Protein AF-A0A916I180-F1 (afdb_monomer_lite)

Radius of gyration: 36.2 Å; chains: 1; bounding box: 54×61×115 Å

Secondary structure (DSSP, 8-state):
--HHHHHHHHHHHHHHHHHT------------TTHHHHHHHHHHHHSHHHHHHHHHHHHHHHHHHHHTT-HHHHHHHHHHHHHHHHHHHHHHHHHHHHHHHT--------------------

pLDDT: mean 74.89, std 13.84, range [47.19, 97.62]

Foldseek 3Di:
DPVVVVVVVVVVVVVVVVVPDDPPPPDDDDDDPCVVVVVVVVCCCVDPVVVVVVVVVCVVVVLCVVVVNDVVSSVVVVVVVCVVVVCVVVVVVVCVVCVVVVPDPPDDDPPPDDDDDDDDDD

Structure (mmCIF, N/CA/C/O backbone):
data_AF-A0A916I180-F1
#
_entry.id   AF-A0A916I180-F1
#
loop_
_atom_site.group_PDB
_atom_site.id
_atom_site.type_symbol
_atom_site.label_atom_id
_atom_site.label_alt_id
_atom_site.label_comp_id
_atom_site.label_asym_id
_atom_site.label_entity_id
_atom_site.label_seq_id
_atom_site.pdbx_PDB_ins_code
_atom_site.Cartn_x
_atom_site.Cartn_y
_atom_site.Cartn_z
_atom_site.occupancy
_atom_site.B_iso_or_equiv
_atom_site.auth_seq_id
_atom_site.auth_comp_id
_atom_site.auth_asym_id
_atom_sit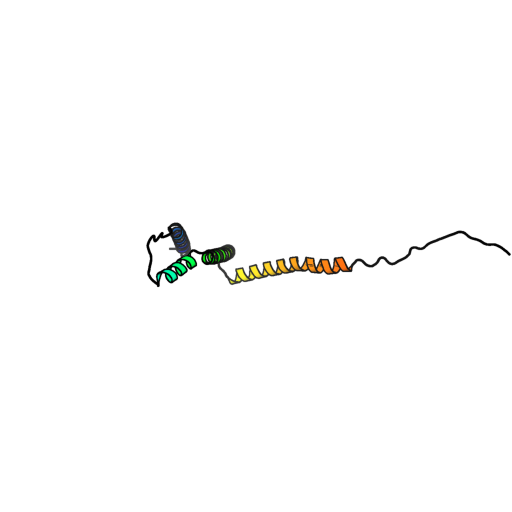e.auth_atom_id
_atom_site.pdbx_PDB_model_num
ATOM 1 N N . MET A 1 1 ? 0.080 -30.804 23.076 1.00 50.03 1 MET A N 1
ATOM 2 C CA . MET A 1 1 ? -0.732 -30.528 21.866 1.00 50.03 1 MET A CA 1
ATOM 3 C C . MET A 1 1 ? 0.131 -29.756 20.882 1.00 50.03 1 MET A C 1
ATOM 5 O O . MET A 1 1 ? 0.721 -28.767 21.282 1.00 50.03 1 MET A O 1
ATOM 9 N N . SER A 1 2 ? 0.285 -30.259 19.652 1.00 47.44 2 SER A N 1
ATOM 10 C CA . SER A 1 2 ? 1.180 -29.682 18.633 1.00 47.44 2 SER A CA 1
ATOM 11 C C . SER A 1 2 ? 0.892 -28.190 18.437 1.00 47.44 2 SER A C 1
ATOM 13 O O . SER A 1 2 ? -0.254 -27.836 18.165 1.00 47.44 2 SER A O 1
ATOM 15 N N . SER A 1 3 ? 1.913 -27.337 18.565 1.00 57.03 3 SER A N 1
ATOM 16 C CA . SER A 1 3 ? 1.827 -25.865 18.521 1.00 57.03 3 SER A CA 1
ATOM 17 C C . SER A 1 3 ? 1.093 -25.337 17.282 1.00 57.03 3 SER A C 1
ATOM 19 O O . SER A 1 3 ? 0.468 -24.283 17.320 1.00 57.03 3 SER A O 1
ATOM 21 N N . LYS A 1 4 ? 1.080 -26.134 16.208 1.00 59.09 4 LYS A N 1
ATOM 22 C CA . LYS A 1 4 ? 0.334 -25.889 14.970 1.00 59.09 4 LYS A CA 1
ATOM 23 C C . LYS A 1 4 ? -1.184 -25.858 15.197 1.00 59.09 4 LYS A C 1
ATOM 25 O O . LYS A 1 4 ? -1.855 -24.976 14.687 1.00 59.09 4 LYS A O 1
ATOM 30 N N . LYS A 1 5 ? -1.714 -26.771 16.022 1.00 56.06 5 LYS A N 1
ATOM 31 C CA . LYS A 1 5 ? -3.147 -26.845 16.363 1.00 56.06 5 LYS A CA 1
ATOM 32 C C . LYS A 1 5 ? -3.576 -25.690 17.268 1.00 56.06 5 LYS A C 1
ATOM 34 O O . LYS A 1 5 ? -4.685 -25.193 17.124 1.00 56.06 5 LYS A O 1
ATOM 39 N N . ALA A 1 6 ? -2.692 -25.254 18.168 1.00 66.94 6 ALA A N 1
ATOM 40 C CA . ALA A 1 6 ? -2.938 -24.097 19.028 1.00 66.94 6 ALA A CA 1
ATOM 41 C C . ALA A 1 6 ? -2.994 -22.797 18.212 1.00 66.94 6 ALA A C 1
ATOM 43 O O . ALA A 1 6 ? -3.889 -21.988 18.422 1.00 66.94 6 ALA A O 1
ATOM 44 N N . PHE A 1 7 ? -2.104 -22.639 17.229 1.00 71.12 7 PHE A N 1
ATOM 45 C CA . PHE A 1 7 ? -2.111 -21.483 16.334 1.00 71.12 7 PHE A CA 1
ATOM 46 C C . PHE A 1 7 ? -3.381 -21.414 15.474 1.00 71.12 7 PHE A C 1
ATOM 48 O O . PHE A 1 7 ? -4.018 -20.367 15.410 1.00 71.12 7 PHE A O 1
ATOM 55 N N . THR A 1 8 ? -3.808 -22.533 14.875 1.00 70.31 8 THR A N 1
ATOM 56 C CA . THR A 1 8 ? -5.056 -22.573 14.090 1.00 70.31 8 THR A CA 1
ATOM 57 C C . THR A 1 8 ? -6.286 -22.279 14.951 1.00 70.31 8 THR A C 1
ATOM 59 O O . THR A 1 8 ? -7.200 -21.594 14.501 1.00 70.31 8 THR A O 1
ATOM 62 N N . LEU A 1 9 ? -6.301 -22.752 16.200 1.00 77.38 9 LEU A N 1
ATOM 63 C CA . LEU A 1 9 ? -7.409 -22.516 17.124 1.00 77.38 9 LEU A CA 1
ATOM 64 C C . LEU A 1 9 ? -7.459 -21.057 17.605 1.00 77.38 9 LEU A C 1
ATOM 66 O O . LEU A 1 9 ? -8.538 -20.479 17.667 1.00 77.38 9 LEU A O 1
ATOM 70 N N . LEU A 1 10 ? -6.303 -20.440 17.872 1.00 74.56 10 LEU A N 1
ATOM 71 C CA . LEU A 1 10 ? -6.206 -19.019 18.225 1.00 74.56 10 LEU A CA 1
ATOM 72 C C . LEU A 1 10 ? -6.614 -18.108 17.062 1.00 74.56 10 LEU A C 1
ATOM 74 O O . LEU A 1 10 ? -7.336 -17.138 17.276 1.00 74.56 10 LEU A O 1
ATOM 78 N N . LEU A 1 11 ? -6.213 -18.442 15.833 1.00 76.75 11 LEU A N 1
ATOM 79 C CA . LEU A 1 11 ? -6.599 -17.686 14.641 1.00 76.75 11 LEU A CA 1
ATOM 80 C C . LEU A 1 11 ? -8.110 -17.785 14.371 1.00 76.75 11 LEU A C 1
ATOM 82 O O . LEU A 1 11 ? -8.748 -16.780 14.068 1.00 76.75 11 LEU A O 1
ATOM 86 N N . GLY A 1 12 ? -8.693 -18.977 14.542 1.00 75.06 12 GLY A N 1
ATOM 87 C CA . GLY A 1 12 ? -10.141 -19.177 14.440 1.00 75.06 12 GLY A CA 1
ATOM 88 C C . GLY A 1 12 ? -10.924 -18.428 15.521 1.00 75.06 12 GLY A C 1
ATOM 89 O O . GLY A 1 12 ? -11.959 -17.834 15.229 1.00 75.06 12 GLY A O 1
ATOM 90 N N . LEU A 1 13 ? -10.408 -18.393 16.753 1.00 77.44 13 LEU A N 1
ATOM 91 C CA . LEU A 1 13 ? -11.028 -17.668 17.864 1.00 77.44 13 LEU A CA 1
ATOM 92 C C . LEU A 1 13 ? -10.978 -16.143 17.659 1.00 77.44 13 LEU A C 1
ATOM 94 O O . LEU A 1 13 ? -11.970 -15.460 17.903 1.00 77.44 13 LEU A O 1
ATOM 98 N N . ALA A 1 14 ? -9.860 -15.616 17.151 1.00 74.44 14 ALA A N 1
ATOM 99 C CA . ALA A 1 14 ? -9.729 -14.201 16.808 1.00 74.44 14 ALA A CA 1
ATOM 100 C C . ALA A 1 14 ? -10.689 -13.798 15.673 1.00 74.44 14 ALA A C 1
ATOM 102 O O . ALA A 1 14 ? -11.384 -12.789 15.781 1.00 74.44 14 ALA A O 1
ATOM 103 N N . ALA A 1 15 ? -10.808 -14.619 14.625 1.00 74.75 15 ALA A N 1
ATOM 104 C CA . ALA A 1 15 ? -11.760 -14.380 13.539 1.00 74.75 15 ALA A CA 1
ATOM 105 C C . ALA A 1 15 ? -13.223 -14.402 14.023 1.00 74.75 15 ALA A C 1
ATOM 107 O O . ALA A 1 15 ? -14.017 -13.557 13.614 1.00 74.75 15 ALA A O 1
ATOM 108 N N . ALA A 1 16 ? -13.572 -15.313 14.939 1.00 73.56 16 ALA A N 1
ATOM 109 C CA . ALA A 1 16 ? -14.907 -15.373 15.533 1.00 73.56 16 ALA A CA 1
ATOM 110 C C . ALA A 1 16 ? -15.229 -14.136 16.391 1.00 73.56 16 ALA A C 1
ATOM 112 O O . ALA A 1 16 ? -16.366 -13.670 16.388 1.00 73.56 16 ALA A O 1
ATOM 113 N N . SER A 1 17 ? -14.234 -13.567 17.083 1.00 67.94 17 SER A N 1
ATOM 114 C CA . SER A 1 17 ? -14.426 -12.351 17.886 1.00 67.94 17 SER A CA 1
ATOM 115 C C . SER A 1 17 ? -14.701 -11.098 17.046 1.00 67.94 17 SER A C 1
ATOM 117 O O . SER A 1 17 ? -15.442 -10.225 17.486 1.00 67.94 17 SER A O 1
ATOM 119 N N . LEU A 1 18 ? -14.182 -11.036 15.814 1.00 67.56 18 LEU A N 1
ATOM 120 C CA . LEU A 1 18 ? -14.420 -9.915 14.896 1.00 67.56 18 LEU A CA 1
ATOM 121 C C . LEU A 1 18 ? -15.852 -9.893 14.338 1.00 67.56 18 LEU A C 1
ATOM 123 O O . LEU A 1 18 ? -16.359 -8.824 14.018 1.00 67.56 18 LEU A O 1
ATOM 127 N N . VAL A 1 19 ? -16.521 -11.049 14.253 1.00 68.25 19 VAL A N 1
ATOM 128 C CA . VAL A 1 19 ? -17.923 -11.159 13.798 1.00 68.25 19 VAL A CA 1
ATOM 129 C C . VAL A 1 19 ? -18.919 -10.691 14.872 1.00 68.25 19 VAL A C 1
ATOM 131 O O . VAL A 1 19 ? -20.053 -10.363 14.547 1.00 68.25 19 VAL A O 1
ATOM 134 N N . MET A 1 20 ? -18.494 -10.615 16.138 1.00 65.44 20 MET A N 1
ATOM 135 C CA . MET A 1 20 ? -19.336 -10.234 17.282 1.00 65.44 20 MET A CA 1
ATOM 136 C C . MET A 1 20 ? -19.237 -8.744 17.662 1.00 65.44 20 MET A C 1
ATOM 138 O O . MET A 1 20 ? -19.737 -8.348 18.713 1.00 65.44 20 MET A O 1
ATOM 142 N N . ILE A 1 21 ? -18.586 -7.906 16.845 1.00 61.75 21 ILE A N 1
ATOM 143 C CA . ILE A 1 21 ? -18.577 -6.450 17.045 1.00 61.75 21 ILE A CA 1
ATOM 144 C C . ILE A 1 21 ? -19.907 -5.890 16.528 1.00 61.75 21 ILE A C 1
ATOM 146 O O . ILE A 1 21 ? -20.060 -5.568 15.352 1.00 61.75 21 ILE A O 1
ATOM 150 N N . GLU A 1 22 ? -20.895 -5.803 17.413 1.00 58.59 22 GLU A N 1
ATOM 151 C CA . GLU A 1 22 ? -22.077 -4.973 17.184 1.00 58.59 22 GLU A CA 1
ATOM 152 C C . GLU A 1 22 ? -21.721 -3.499 17.451 1.00 58.59 22 GLU A C 1
ATOM 154 O O . GLU A 1 22 ? -21.002 -3.204 18.414 1.00 58.59 22 GLU A O 1
ATOM 159 N N . PRO A 1 23 ? -22.195 -2.547 16.624 1.00 58.66 23 PRO A N 1
ATOM 160 C CA . PRO A 1 23 ? -22.001 -1.133 16.901 1.00 58.66 23 PRO A CA 1
ATOM 161 C C . PRO A 1 23 ? -22.754 -0.778 18.185 1.00 58.66 23 PRO A C 1
ATOM 163 O O . PRO A 1 23 ? -23.983 -0.839 18.242 1.00 58.66 23 PRO A O 1
ATOM 166 N N . ALA A 1 24 ? -22.009 -0.408 19.227 1.00 56.81 24 ALA A N 1
ATOM 167 C CA . ALA A 1 24 ? -22.575 0.108 20.463 1.00 56.81 24 ALA A CA 1
ATOM 168 C C . ALA A 1 24 ? -23.202 1.483 20.186 1.00 56.81 24 ALA A C 1
ATOM 170 O O . ALA A 1 24 ? -22.540 2.514 20.267 1.00 56.81 24 ALA A O 1
ATOM 171 N N . LEU A 1 25 ? -24.487 1.496 19.826 1.00 47.19 25 LEU A N 1
ATOM 172 C CA . LEU A 1 25 ? -25.285 2.715 19.741 1.00 47.19 25 LEU A CA 1
ATOM 173 C C . LEU A 1 25 ? -25.547 3.230 21.161 1.00 47.19 25 LEU A C 1
ATOM 175 O O . LEU A 1 25 ? -26.552 2.900 21.788 1.00 47.19 25 LEU A O 1
ATOM 179 N N . ALA A 1 26 ? -24.625 4.041 21.677 1.00 52.22 26 ALA A N 1
ATOM 180 C CA . ALA A 1 26 ? -24.855 4.851 22.863 1.00 52.22 26 ALA A CA 1
ATOM 181 C C . ALA A 1 26 ? -25.729 6.053 22.473 1.00 52.22 26 ALA A C 1
ATOM 183 O O . ALA A 1 26 ? -25.248 7.136 22.158 1.00 52.22 26 ALA A O 1
ATOM 184 N N . SER A 1 27 ? -27.045 5.849 22.450 1.00 55.75 27 SER A N 1
ATOM 185 C CA . SER A 1 27 ? -28.000 6.953 22.417 1.00 55.75 27 SER A CA 1
ATOM 186 C C . SER A 1 27 ? -28.062 7.610 23.800 1.00 55.75 27 SER A C 1
ATOM 188 O O . SER A 1 27 ? -28.655 7.048 24.722 1.00 55.75 27 SER A O 1
ATOM 190 N N . GLY A 1 28 ? -27.481 8.799 23.943 1.00 49.84 28 GLY A N 1
ATOM 191 C CA . GLY A 1 28 ? -27.607 9.649 25.132 1.00 49.84 28 GLY A CA 1
ATOM 192 C C . GLY A 1 28 ? -26.260 10.273 25.479 1.00 49.84 28 GLY A C 1
ATOM 193 O O . GLY A 1 28 ? -25.313 9.547 25.714 1.00 49.84 28 GLY A O 1
ATOM 194 N N . GLY A 1 29 ? -26.080 11.583 25.528 1.00 52.81 29 GLY A N 1
ATOM 195 C CA . GLY A 1 29 ? -27.048 12.649 25.711 1.00 52.81 29 GLY A CA 1
ATOM 196 C C . GLY A 1 29 ? -26.316 13.805 26.384 1.00 52.81 29 GLY A C 1
ATOM 197 O O . GLY A 1 29 ? -26.076 13.752 27.581 1.00 52.81 29 GLY A O 1
ATOM 198 N N . GLY A 1 30 ? -25.976 14.817 25.585 1.00 64.12 30 GLY A N 1
ATOM 199 C CA . GLY A 1 30 ? -25.761 16.223 25.937 1.00 64.12 30 GLY A CA 1
ATOM 200 C C . GLY A 1 30 ? -25.047 16.581 27.248 1.00 64.12 30 GLY A C 1
ATOM 201 O O . GLY A 1 30 ? -25.632 16.523 28.326 1.00 64.12 30 GLY A O 1
ATOM 202 N N . GLY A 1 31 ? -23.871 17.207 27.115 1.00 62.19 31 GLY A N 1
ATOM 203 C CA . GLY A 1 31 ? -23.513 18.347 27.975 1.00 62.19 31 GLY A CA 1
ATOM 204 C C . GLY A 1 31 ? -22.206 18.263 28.759 1.00 62.19 31 GLY A C 1
ATOM 205 O O . GLY A 1 31 ? -21.965 19.132 29.596 1.00 62.19 31 GLY A O 1
ATOM 206 N N . LEU A 1 32 ? -21.354 17.267 28.513 1.00 70.12 32 LEU A N 1
ATOM 207 C CA . LEU A 1 32 ? -20.116 17.095 29.274 1.00 70.12 32 LEU A CA 1
ATOM 208 C C . LEU A 1 32 ? -18.885 17.400 28.399 1.00 70.12 32 LEU A C 1
ATOM 210 O O . LEU A 1 32 ? -18.758 16.835 27.315 1.00 70.12 32 LEU A O 1
ATOM 214 N N . PRO A 1 33 ? -17.943 18.262 28.839 1.00 67.75 33 PRO A N 1
ATOM 215 C CA . PRO A 1 33 ? -16.832 18.738 28.001 1.00 67.75 33 PRO A CA 1
ATOM 216 C C . PRO A 1 33 ? -15.825 17.647 27.604 1.00 67.75 33 PRO A C 1
ATOM 218 O O . PRO A 1 33 ? -14.991 17.863 26.730 1.00 67.75 33 PRO A O 1
ATOM 221 N N . TRP A 1 34 ? -15.893 16.478 28.239 1.00 72.25 34 TRP A N 1
ATOM 222 C CA . TRP A 1 34 ? -15.090 15.302 27.906 1.00 72.25 34 TRP A CA 1
ATOM 223 C C . TRP A 1 34 ? -15.754 14.369 26.889 1.00 72.25 34 TRP A C 1
ATOM 225 O O . TRP A 1 34 ? -15.096 13.444 26.425 1.00 72.25 34 TRP A O 1
ATOM 235 N N . GLU A 1 35 ? -17.018 14.589 26.518 1.00 71.69 35 GLU A N 1
ATOM 236 C CA . GLU A 1 35 ? -17.698 13.717 25.559 1.00 71.69 35 GLU A CA 1
ATOM 237 C C . GLU A 1 35 ? -17.170 13.905 24.129 1.00 71.69 35 GLU A C 1
ATOM 239 O O . GLU A 1 35 ? -16.887 12.919 23.462 1.00 71.69 35 GLU A O 1
ATOM 244 N N . GLY A 1 36 ? -16.889 15.141 23.702 1.00 74.88 36 GLY A N 1
ATOM 245 C CA . GLY A 1 36 ? -16.307 15.413 22.379 1.00 74.88 36 GLY A CA 1
ATOM 246 C C . GLY A 1 36 ? -14.958 14.712 22.134 1.00 74.88 36 GLY A C 1
ATOM 247 O O . GLY A 1 36 ? -14.779 14.081 21.094 1.00 74.88 36 GLY A O 1
ATOM 248 N N . PRO A 1 37 ? -14.003 14.752 23.084 1.00 74.75 37 PRO A N 1
ATOM 249 C CA . PRO A 1 37 ? -12.778 13.958 22.989 1.00 74.75 37 PRO A CA 1
ATOM 250 C C . PRO A 1 37 ? -13.012 12.440 22.946 1.00 74.75 37 PRO A C 1
ATOM 252 O O . PRO A 1 37 ? -12.286 11.735 22.249 1.00 74.75 37 PRO A O 1
ATOM 255 N N . LEU A 1 38 ? -14.008 11.915 23.667 1.00 75.19 38 LEU A N 1
ATOM 256 C CA . LEU A 1 38 ? -14.335 10.484 23.643 1.00 75.19 38 LEU A CA 1
ATOM 257 C C . LEU A 1 38 ? -15.005 10.071 22.324 1.00 75.19 38 LEU A C 1
ATOM 259 O O . LEU A 1 38 ? -14.692 9.005 21.795 1.00 75.19 38 LEU A O 1
ATOM 263 N N . GLU A 1 39 ? -15.857 10.927 21.764 1.00 73.50 39 GLU A N 1
ATOM 264 C CA . GLU A 1 39 ? -16.482 10.752 20.452 1.00 73.50 39 GLU A CA 1
ATOM 265 C C . GLU A 1 39 ? -15.430 10.782 19.335 1.00 73.50 39 GLU A C 1
ATOM 267 O O . GLU A 1 39 ? -15.407 9.883 18.501 1.00 73.50 39 GLU A O 1
ATOM 272 N N . GLN A 1 40 ? -14.452 11.695 19.393 1.00 71.69 40 GLN A N 1
ATOM 273 C CA . GLN A 1 40 ? -13.321 11.715 18.451 1.00 71.69 40 GLN A CA 1
ATOM 274 C C . GLN A 1 40 ? -12.476 10.441 18.490 1.00 71.69 40 GLN A C 1
ATOM 276 O O . GLN A 1 40 ? -12.005 9.978 17.450 1.00 71.69 40 GLN A O 1
ATOM 281 N N . ILE A 1 41 ? -12.257 9.856 19.669 1.00 75.88 41 ILE A N 1
ATOM 282 C CA . ILE A 1 41 ? -11.556 8.569 19.785 1.00 75.88 41 ILE A CA 1
ATOM 283 C C . ILE A 1 41 ? -12.395 7.460 19.135 1.00 75.88 41 ILE A C 1
ATOM 285 O O . ILE A 1 41 ? -11.855 6.620 18.412 1.00 75.88 41 ILE A O 1
ATOM 289 N N . GLN A 1 42 ? -13.711 7.475 19.350 1.00 71.06 42 GLN A N 1
ATOM 290 C CA . GLN A 1 42 ? -14.639 6.502 18.778 1.00 71.06 42 GLN A CA 1
ATOM 291 C C . GLN A 1 42 ? -14.694 6.609 17.243 1.00 71.06 42 GLN A C 1
ATOM 293 O O . GLN A 1 42 ? -14.552 5.596 16.550 1.00 71.06 42 GLN A O 1
ATOM 298 N N . GLU A 1 43 ? -14.773 7.828 16.705 1.00 72.00 43 GLU A N 1
ATOM 299 C CA . GLU A 1 43 ? -14.648 8.118 15.273 1.00 72.00 43 GLU A CA 1
ATOM 300 C C . GLU A 1 43 ? -13.263 7.752 14.727 1.00 72.00 43 GLU A C 1
ATOM 302 O O . GLU A 1 43 ? -13.152 7.284 13.601 1.00 72.00 43 GLU A O 1
ATOM 307 N N . SER A 1 44 ? -12.186 7.899 15.499 1.00 71.19 44 SER A N 1
ATOM 308 C CA . SER A 1 44 ? -10.832 7.559 15.031 1.00 71.19 44 SER A CA 1
ATOM 309 C C . SER A 1 44 ? -10.618 6.049 14.886 1.00 71.19 44 SER A C 1
ATOM 311 O O . SER A 1 44 ? -9.870 5.612 14.011 1.00 71.19 44 SER A O 1
ATOM 313 N N . ILE A 1 45 ? -11.279 5.246 15.724 1.00 73.62 45 ILE A N 1
ATOM 314 C CA . ILE A 1 45 ? -11.183 3.777 15.708 1.00 73.62 45 ILE A CA 1
ATOM 315 C C . ILE A 1 45 ? -12.152 3.155 14.690 1.00 73.62 45 ILE A C 1
ATOM 317 O O . ILE A 1 45 ? -11.887 2.068 14.179 1.00 73.62 45 ILE A O 1
ATOM 321 N N . THR A 1 46 ? -13.254 3.834 14.365 1.00 75.25 46 THR A N 1
ATOM 322 C CA . THR A 1 46 ? -14.269 3.347 13.407 1.00 75.25 46 THR A CA 1
ATOM 323 C C . THR A 1 46 ? -14.245 4.066 12.057 1.00 75.25 46 THR A C 1
ATOM 325 O O . THR A 1 46 ? -14.879 3.623 11.101 1.00 75.25 46 THR A O 1
ATOM 328 N N . GLY A 1 47 ? -13.496 5.159 11.952 1.00 80.31 47 GLY A N 1
ATOM 329 C CA . GLY A 1 47 ? -13.463 6.025 10.785 1.00 80.31 47 GLY A CA 1
ATOM 330 C C . GLY A 1 47 ? -12.522 5.563 9.666 1.00 80.31 47 GLY A C 1
ATOM 331 O O . GLY A 1 47 ? -11.881 4.510 9.742 1.00 80.31 47 GLY A O 1
ATOM 332 N N . PRO A 1 48 ? -12.381 6.382 8.605 1.00 81.81 48 PRO A N 1
ATOM 333 C CA . PRO A 1 48 ? -11.635 6.031 7.391 1.00 81.81 48 PRO A CA 1
ATOM 334 C C . PRO A 1 48 ? -10.168 5.651 7.636 1.00 81.81 48 PRO A C 1
ATOM 336 O O . PRO A 1 48 ? -9.608 4.826 6.913 1.00 81.81 48 PRO A O 1
ATOM 339 N N . VAL A 1 49 ? -9.544 6.229 8.668 1.00 85.12 49 VAL A N 1
ATOM 340 C CA . VAL A 1 49 ? -8.143 5.966 9.029 1.00 85.12 49 VAL A CA 1
ATOM 341 C C . VAL A 1 49 ? -7.961 4.529 9.523 1.00 85.12 49 VAL A C 1
ATOM 343 O O . VAL A 1 49 ? -7.035 3.847 9.083 1.00 85.12 49 VAL A O 1
ATOM 346 N N . ALA A 1 50 ? -8.872 4.031 10.364 1.00 87.19 50 ALA A N 1
ATOM 347 C CA . ALA A 1 50 ? -8.855 2.643 10.817 1.00 87.19 50 ALA A CA 1
ATOM 348 C C . ALA A 1 50 ? -9.038 1.669 9.644 1.00 87.19 50 ALA A C 1
ATOM 350 O O . ALA A 1 50 ? -8.316 0.676 9.542 1.00 87.19 50 ALA A O 1
ATOM 351 N N . GLY A 1 51 ? -9.927 2.003 8.701 1.00 85.81 51 GLY A N 1
ATOM 352 C CA . GLY A 1 51 ? -10.106 1.246 7.461 1.00 85.81 51 GLY A CA 1
ATOM 353 C C . GLY A 1 51 ? -8.834 1.173 6.607 1.00 85.81 51 GLY A C 1
ATOM 354 O O . GLY A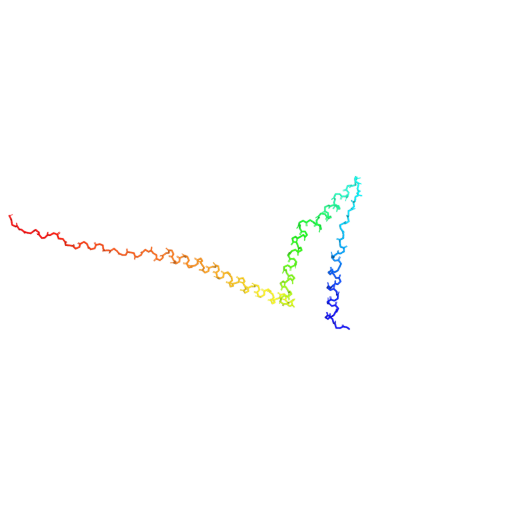 1 51 ? -8.469 0.096 6.133 1.00 85.81 51 GLY A O 1
ATOM 355 N N . ALA A 1 52 ? -8.110 2.285 6.451 1.00 90.19 52 ALA A N 1
ATOM 356 C CA . ALA A 1 52 ? -6.850 2.316 5.706 1.00 90.19 52 ALA A CA 1
ATOM 357 C C . ALA A 1 52 ? -5.759 1.453 6.365 1.00 90.19 52 ALA A C 1
ATOM 359 O O . ALA A 1 52 ? -5.059 0.706 5.676 1.00 90.19 52 ALA A O 1
ATOM 360 N N . ILE A 1 53 ? -5.645 1.505 7.697 1.00 90.81 53 ILE A N 1
ATOM 361 C CA . ILE A 1 53 ? -4.706 0.666 8.457 1.00 90.81 53 ILE A CA 1
ATOM 362 C C . ILE A 1 53 ? -5.079 -0.813 8.317 1.00 90.81 53 ILE A C 1
ATOM 364 O O . ILE A 1 53 ? -4.201 -1.641 8.076 1.00 90.81 53 ILE A O 1
ATOM 368 N N . ALA A 1 54 ? -6.368 -1.150 8.413 1.00 90.50 54 ALA A N 1
ATOM 369 C CA . ALA A 1 54 ? -6.848 -2.518 8.243 1.00 90.50 54 ALA A CA 1
ATOM 370 C C . ALA A 1 54 ? -6.519 -3.066 6.846 1.00 90.50 54 ALA A C 1
ATOM 372 O O . ALA A 1 54 ? -6.002 -4.177 6.725 1.00 90.50 54 ALA A O 1
ATOM 373 N N . LEU A 1 55 ? -6.738 -2.274 5.793 1.00 93.75 55 LEU A N 1
ATOM 374 C CA . LEU A 1 55 ? -6.395 -2.653 4.421 1.00 93.75 55 LEU A CA 1
ATOM 375 C C . LEU A 1 55 ? -4.887 -2.896 4.268 1.00 93.75 55 LEU A C 1
ATOM 377 O O . LEU A 1 55 ? -4.482 -3.925 3.723 1.00 93.75 55 LEU A O 1
ATOM 381 N N . ALA A 1 56 ? -4.052 -1.991 4.787 1.00 91.81 56 ALA A N 1
ATOM 382 C CA . ALA A 1 56 ? -2.600 -2.149 4.762 1.00 91.81 5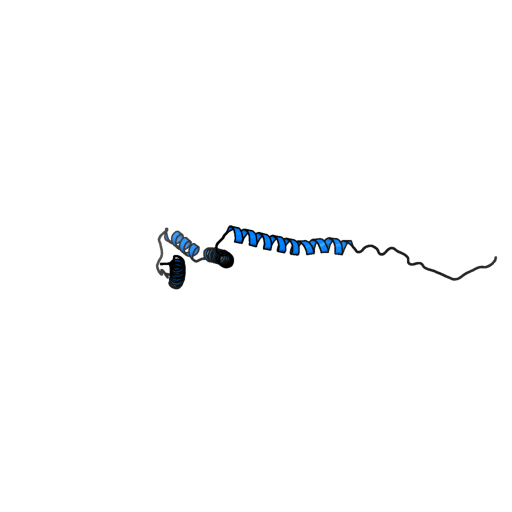6 ALA A CA 1
ATOM 383 C C . ALA A 1 56 ? -2.151 -3.414 5.514 1.00 91.81 56 ALA A C 1
ATOM 385 O O . ALA A 1 56 ? -1.334 -4.184 5.004 1.00 91.81 56 ALA A O 1
ATOM 386 N N . ALA A 1 57 ? -2.726 -3.671 6.692 1.00 90.88 57 ALA A N 1
ATOM 387 C CA . ALA A 1 57 ? -2.440 -4.859 7.486 1.00 90.88 57 ALA A CA 1
ATOM 388 C C . ALA A 1 57 ? -2.815 -6.150 6.743 1.00 90.88 57 ALA A C 1
ATOM 390 O O . ALA A 1 57 ? -2.017 -7.084 6.722 1.00 90.88 57 ALA A O 1
ATOM 391 N N . VAL A 1 58 ? -3.977 -6.199 6.080 1.00 92.00 58 VAL A N 1
ATOM 392 C CA . VAL A 1 58 ? -4.404 -7.355 5.271 1.00 92.00 58 VAL A CA 1
ATOM 393 C C . VAL A 1 58 ? -3.472 -7.583 4.083 1.00 92.00 58 VAL A C 1
ATOM 395 O O . VAL A 1 58 ? -3.107 -8.727 3.817 1.00 92.00 58 VAL A O 1
ATOM 398 N N . ALA A 1 59 ? -3.037 -6.527 3.392 1.00 90.19 59 ALA A N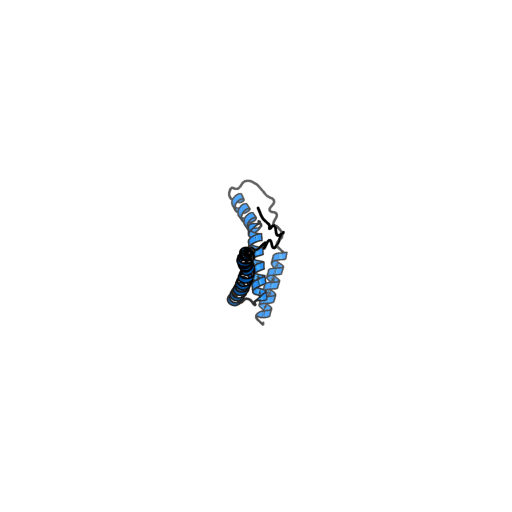 1
ATOM 399 C CA . ALA A 1 59 ? -2.093 -6.652 2.281 1.00 90.19 59 ALA A CA 1
ATOM 400 C C . ALA A 1 59 ? -0.746 -7.239 2.740 1.00 90.19 59 ALA A C 1
ATOM 402 O O . ALA A 1 59 ? -0.218 -8.160 2.112 1.00 90.19 59 ALA A O 1
ATOM 403 N N . ILE A 1 60 ? -0.220 -6.757 3.870 1.00 86.62 60 ILE A N 1
ATOM 404 C CA . ILE A 1 60 ? 1.026 -7.259 4.461 1.00 86.62 60 ILE A CA 1
ATOM 405 C C . ILE A 1 60 ? 0.847 -8.702 4.950 1.00 86.62 60 ILE A C 1
ATOM 407 O O . ILE A 1 60 ? 1.681 -9.551 4.646 1.00 86.62 60 ILE A O 1
ATOM 411 N N . ALA A 1 61 ? -0.243 -9.005 5.658 1.00 86.50 61 ALA A N 1
ATOM 412 C CA . ALA A 1 61 ? -0.530 -10.343 6.167 1.00 86.50 61 ALA A CA 1
ATOM 413 C C . ALA A 1 61 ? -0.726 -11.361 5.034 1.00 86.50 61 ALA A C 1
ATOM 415 O O . ALA A 1 61 ? -0.167 -12.454 5.089 1.00 86.50 61 ALA A O 1
ATOM 416 N N . GLY A 1 62 ? -1.464 -10.995 3.982 1.00 87.38 62 GLY A N 1
ATOM 417 C CA . GLY A 1 62 ? -1.642 -11.813 2.783 1.00 87.38 62 GLY A CA 1
ATOM 418 C C . GLY A 1 62 ? -0.319 -12.065 2.063 1.00 87.38 62 GLY A C 1
ATOM 419 O O . GLY A 1 62 ? -0.028 -13.205 1.699 1.00 87.38 62 GLY A O 1
ATOM 420 N N . GLY A 1 63 ? 0.523 -11.031 1.948 1.00 85.69 63 GLY A N 1
ATOM 421 C CA . GLY A 1 63 ? 1.901 -11.169 1.485 1.00 85.69 63 GLY A CA 1
ATOM 422 C C . GLY A 1 63 ? 2.668 -12.186 2.330 1.00 85.69 63 GLY A C 1
ATOM 423 O O . GLY A 1 63 ? 3.106 -13.211 1.815 1.00 85.69 63 GLY A O 1
ATOM 424 N N . MET A 1 64 ? 2.759 -11.969 3.642 1.00 82.56 64 MET A N 1
ATOM 425 C CA . MET A 1 64 ? 3.468 -12.865 4.560 1.00 82.56 64 MET A CA 1
ATOM 426 C C . MET A 1 64 ? 2.954 -14.312 4.517 1.00 82.56 64 MET A C 1
ATOM 428 O O . MET A 1 64 ? 3.764 -15.231 4.620 1.00 82.56 64 MET A O 1
ATOM 432 N N . LEU A 1 65 ? 1.648 -14.543 4.332 1.00 83.88 65 LEU A N 1
ATOM 433 C CA . LEU A 1 65 ? 1.058 -15.885 4.285 1.00 83.88 65 LEU A CA 1
ATOM 434 C C . LEU A 1 65 ? 1.530 -16.691 3.064 1.00 83.88 65 LEU A C 1
ATOM 436 O O . LEU A 1 65 ? 1.790 -17.886 3.183 1.00 83.88 65 LEU A O 1
ATOM 440 N N . ILE A 1 66 ? 1.704 -16.038 1.910 1.00 80.38 66 ILE A N 1
ATOM 441 C CA . ILE A 1 66 ? 2.234 -16.666 0.687 1.00 80.38 66 ILE A CA 1
ATOM 442 C C . ILE A 1 66 ? 3.725 -17.007 0.842 1.00 80.38 66 ILE A C 1
ATOM 444 O O . ILE A 1 66 ? 4.191 -18.009 0.299 1.00 80.38 66 ILE A O 1
ATOM 448 N N . PHE A 1 67 ? 4.473 -16.193 1.594 1.00 73.31 67 PHE A N 1
ATOM 449 C CA . PHE A 1 67 ? 5.919 -16.359 1.797 1.00 73.31 67 PHE A CA 1
ATOM 450 C C . PHE A 1 67 ? 6.294 -17.081 3.102 1.00 73.31 67 PHE A C 1
ATOM 452 O O . PHE A 1 67 ? 7.474 -17.231 3.398 1.00 73.31 67 PHE A O 1
ATOM 459 N N . GLY A 1 68 ? 5.317 -17.580 3.865 1.00 75.44 68 GLY A N 1
ATOM 460 C CA . GLY A 1 68 ? 5.560 -18.419 5.044 1.00 75.44 68 GLY A CA 1
ATOM 461 C C . GLY A 1 68 ? 5.975 -17.673 6.319 1.00 75.44 68 GLY A C 1
ATOM 462 O O . GLY A 1 68 ? 6.498 -18.302 7.235 1.00 75.44 68 GLY A O 1
ATOM 463 N N . GLY A 1 69 ? 5.729 -16.361 6.405 1.00 75.75 69 GLY A N 1
ATOM 464 C CA . GLY A 1 69 ? 5.959 -15.549 7.611 1.00 75.75 69 GLY A CA 1
ATOM 465 C C . GLY A 1 69 ? 7.401 -15.077 7.834 1.00 75.75 69 GLY A C 1
ATOM 466 O O . GLY A 1 69 ? 7.669 -14.419 8.836 1.00 75.75 69 GLY A O 1
ATOM 467 N N . GLU A 1 70 ? 8.324 -15.378 6.918 1.00 86.44 70 GLU A N 1
ATOM 468 C CA . GLU A 1 70 ? 9.710 -14.902 6.971 1.00 86.44 70 GLU A CA 1
ATOM 469 C C . GLU A 1 70 ? 9.794 -13.532 6.263 1.00 86.44 70 GLU A C 1
ATOM 471 O O . GLU A 1 70 ? 9.559 -13.397 5.057 1.00 86.44 70 GLU A O 1
ATOM 476 N N . LEU A 1 71 ? 10.024 -12.475 7.052 1.00 82.25 71 LEU A N 1
ATOM 477 C CA . LEU A 1 71 ? 9.975 -11.087 6.576 1.00 82.25 71 LEU A CA 1
ATOM 478 C C . LEU A 1 71 ? 11.110 -10.768 5.589 1.00 82.25 71 LEU A C 1
ATOM 480 O O . LEU A 1 71 ? 10.943 -9.949 4.685 1.00 82.25 71 LEU A O 1
ATOM 484 N N . ASN A 1 72 ? 12.267 -11.396 5.773 1.00 86.19 72 ASN A N 1
ATOM 485 C CA . ASN A 1 72 ? 13.481 -11.133 5.015 1.00 86.19 72 ASN A CA 1
ATOM 486 C C . ASN A 1 72 ? 13.410 -11.762 3.607 1.00 86.19 72 ASN A C 1
ATOM 488 O O . ASN A 1 72 ? 13.784 -11.115 2.628 1.00 86.19 72 ASN A O 1
ATOM 492 N N . ASP A 1 73 ? 12.827 -12.951 3.463 1.00 85.12 73 ASP A N 1
ATOM 493 C CA . ASP A 1 73 ? 12.502 -13.601 2.194 1.00 85.12 73 ASP A CA 1
ATOM 494 C C . ASP A 1 73 ? 11.385 -12.860 1.448 1.00 85.12 73 ASP A C 1
ATOM 496 O O . ASP A 1 73 ? 11.494 -12.647 0.235 1.00 85.12 73 ASP A O 1
ATOM 500 N N . PHE A 1 74 ? 10.347 -12.384 2.151 1.00 85.19 74 PHE A N 1
ATOM 501 C CA . PHE A 1 74 ? 9.327 -11.513 1.552 1.00 85.19 74 PHE A CA 1
ATOM 502 C C . PHE A 1 74 ? 9.946 -10.233 0.976 1.00 85.19 74 PHE A C 1
ATOM 504 O O . PHE A 1 74 ? 9.733 -9.921 -0.198 1.00 85.19 74 PHE A O 1
ATOM 511 N N . ALA A 1 75 ? 10.749 -9.520 1.771 1.00 88.31 75 ALA A N 1
ATOM 512 C CA . ALA A 1 75 ? 11.407 -8.286 1.349 1.00 88.31 75 ALA A CA 1
ATOM 513 C C . ALA A 1 75 ? 12.340 -8.520 0.153 1.00 88.31 75 ALA A C 1
ATOM 515 O O . ALA A 1 75 ? 12.315 -7.760 -0.819 1.00 88.31 75 ALA A O 1
ATOM 516 N N . ARG A 1 76 ? 13.116 -9.610 0.177 1.00 89.56 76 ARG A N 1
ATOM 517 C CA . ARG A 1 76 ? 13.991 -10.002 -0.932 1.00 89.56 76 ARG A CA 1
ATOM 518 C C . ARG A 1 76 ? 13.197 -10.266 -2.212 1.00 89.56 76 ARG A C 1
ATOM 520 O O . ARG A 1 76 ? 13.570 -9.775 -3.277 1.00 89.56 76 ARG A O 1
ATOM 527 N N . ARG A 1 77 ? 12.081 -10.995 -2.122 1.00 87.19 77 ARG A N 1
ATOM 528 C CA . ARG A 1 77 ? 11.226 -11.303 -3.277 1.00 87.19 77 ARG A CA 1
ATOM 529 C C . ARG A 1 77 ? 10.530 -10.063 -3.832 1.00 87.19 77 ARG A C 1
ATOM 531 O O . ARG A 1 77 ? 10.474 -9.901 -5.049 1.00 87.19 77 ARG A O 1
ATOM 538 N N . LEU A 1 78 ? 10.062 -9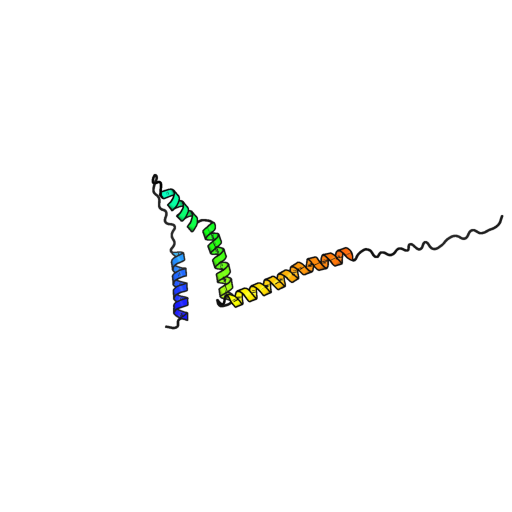.174 -2.960 1.00 90.81 78 LEU A N 1
ATOM 539 C CA . LEU A 1 78 ? 9.460 -7.903 -3.352 1.00 90.81 78 LEU A CA 1
ATOM 540 C C . LEU A 1 78 ? 10.479 -7.007 -4.068 1.00 90.81 78 LEU A C 1
ATOM 542 O O . LEU A 1 78 ? 10.171 -6.460 -5.123 1.00 90.81 78 LEU A O 1
ATOM 546 N N . CYS A 1 79 ? 11.717 -6.948 -3.569 1.00 94.06 79 CYS A N 1
ATOM 547 C CA . CYS A 1 79 ? 12.810 -6.226 -4.216 1.00 94.06 79 CYS A CA 1
ATOM 548 C C . CYS A 1 79 ? 13.078 -6.744 -5.639 1.00 94.06 79 CYS A C 1
ATOM 550 O O . CYS A 1 79 ? 13.154 -5.948 -6.571 1.00 94.06 79 CYS A O 1
ATOM 552 N N . TYR A 1 80 ? 13.129 -8.066 -5.849 1.00 95.06 80 TYR A N 1
ATOM 553 C CA . TYR A 1 80 ? 13.302 -8.627 -7.195 1.00 95.06 80 TYR A CA 1
ATOM 554 C C . TYR A 1 80 ? 12.159 -8.269 -8.145 1.00 95.06 80 TYR A C 1
ATOM 556 O O . TYR A 1 80 ? 12.417 -7.894 -9.287 1.00 95.06 80 TYR A O 1
ATOM 564 N N . ILE A 1 81 ? 10.908 -8.350 -7.683 1.00 94.56 81 ILE A N 1
ATOM 565 C CA . ILE A 1 81 ? 9.741 -7.983 -8.498 1.00 94.56 81 ILE A CA 1
ATOM 566 C C . ILE A 1 81 ? 9.824 -6.507 -8.903 1.00 94.56 81 ILE A C 1
ATOM 568 O O . ILE A 1 81 ? 9.638 -6.189 -10.075 1.00 94.56 81 ILE A O 1
ATOM 572 N N . VAL A 1 82 ? 10.157 -5.619 -7.962 1.00 96.12 82 VAL A N 1
ATOM 573 C CA . VAL A 1 82 ? 10.303 -4.179 -8.221 1.00 96.12 82 VAL A CA 1
ATOM 574 C C . VAL A 1 82 ? 11.465 -3.893 -9.172 1.00 96.12 82 VAL A C 1
ATOM 576 O O . VAL A 1 82 ? 11.296 -3.103 -10.096 1.00 96.12 82 VAL A O 1
ATOM 579 N N . LEU A 1 83 ? 12.619 -4.547 -9.002 1.00 97.06 83 LEU A N 1
ATOM 580 C CA . LEU A 1 83 ? 13.769 -4.385 -9.898 1.00 97.06 83 LEU A CA 1
ATOM 581 C C . LEU A 1 83 ? 13.434 -4.816 -11.329 1.00 97.06 83 LEU A C 1
ATOM 583 O O . LEU A 1 83 ? 13.702 -4.072 -12.269 1.00 97.06 83 LEU A O 1
ATOM 587 N N . VAL A 1 84 ? 12.813 -5.984 -11.505 1.00 97.62 84 VAL A N 1
ATOM 588 C CA . VAL A 1 84 ? 12.421 -6.484 -12.831 1.00 97.62 84 VAL A CA 1
ATOM 589 C C . VAL A 1 84 ? 11.360 -5.583 -13.459 1.00 97.62 84 VAL A C 1
ATOM 591 O O . VAL A 1 84 ? 11.516 -5.174 -14.606 1.00 97.62 84 VAL A O 1
ATOM 594 N N . ALA A 1 85 ? 10.313 -5.225 -12.713 1.00 96.94 85 ALA A N 1
ATOM 595 C CA . ALA A 1 85 ? 9.276 -4.321 -13.200 1.00 96.94 85 ALA A CA 1
ATOM 596 C C . ALA A 1 85 ? 9.859 -2.953 -13.581 1.00 96.94 85 ALA A C 1
ATOM 598 O O . ALA A 1 85 ? 9.551 -2.434 -14.649 1.00 96.94 85 ALA A O 1
ATOM 599 N N . GLY A 1 86 ? 10.753 -2.400 -12.758 1.00 97.06 86 GLY A N 1
ATOM 600 C CA . GLY A 1 86 ? 11.443 -1.142 -13.027 1.00 97.06 86 GLY A CA 1
ATOM 601 C C . GLY A 1 86 ? 12.298 -1.193 -14.291 1.00 97.06 86 GLY A C 1
ATOM 602 O O . GLY A 1 86 ? 12.251 -0.262 -15.088 1.00 97.06 86 GLY A O 1
ATOM 603 N N . ILE A 1 87 ? 13.020 -2.293 -14.528 1.00 96.69 87 ILE A N 1
ATOM 604 C CA . ILE A 1 87 ? 13.784 -2.487 -15.769 1.00 96.69 87 ILE A CA 1
ATOM 605 C C . ILE A 1 87 ? 12.846 -2.572 -16.975 1.00 96.69 87 ILE A C 1
ATOM 607 O O . ILE A 1 87 ? 13.108 -1.919 -17.978 1.00 96.69 87 ILE A O 1
ATOM 611 N N . LEU A 1 88 ? 11.748 -3.330 -16.893 1.00 96.44 88 LEU A N 1
ATOM 612 C CA . LEU A 1 88 ? 10.789 -3.456 -17.997 1.00 96.44 88 LEU A CA 1
ATOM 613 C C . LEU A 1 88 ? 10.119 -2.115 -18.333 1.00 96.44 88 LEU A C 1
ATOM 615 O O . LEU A 1 88 ? 10.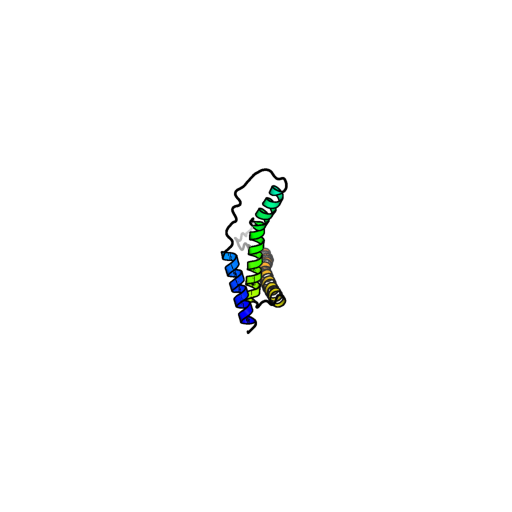038 -1.750 -19.504 1.00 96.44 88 LEU A O 1
ATOM 619 N N . LEU A 1 89 ? 9.694 -1.362 -17.314 1.00 94.25 89 LEU A N 1
ATOM 620 C CA . LEU A 1 89 ? 9.109 -0.027 -17.472 1.00 94.25 89 LEU A CA 1
ATOM 621 C C . LEU A 1 89 ? 10.145 1.011 -17.937 1.00 94.25 89 LEU A C 1
ATOM 623 O O . LEU A 1 89 ? 9.822 1.910 -18.704 1.00 94.25 89 LEU A O 1
ATOM 627 N N . GLY A 1 90 ? 11.401 0.903 -17.498 1.00 94.31 90 GLY A N 1
ATOM 628 C CA . GLY A 1 90 ? 12.489 1.780 -17.935 1.00 94.31 90 GLY A CA 1
ATOM 629 C C . GLY A 1 90 ? 12.971 1.475 -19.356 1.00 94.31 90 GLY A C 1
ATOM 630 O O . GLY A 1 90 ? 13.335 2.386 -20.099 1.00 94.31 90 GLY A O 1
ATOM 631 N N . ALA A 1 91 ? 12.936 0.208 -19.771 1.00 94.38 91 ALA A N 1
ATOM 632 C CA . ALA A 1 91 ? 13.378 -0.224 -21.092 1.00 94.38 91 ALA A CA 1
ATOM 633 C C . ALA A 1 91 ? 12.550 0.414 -22.215 1.00 94.38 91 ALA A C 1
ATOM 635 O O . ALA A 1 91 ? 13.121 0.811 -23.231 1.00 94.38 91 ALA A O 1
ATOM 636 N N . THR A 1 92 ? 11.237 0.595 -22.028 1.00 90.38 92 THR A N 1
ATOM 637 C CA . THR A 1 92 ? 10.387 1.283 -23.017 1.00 90.38 92 THR A CA 1
ATOM 638 C C . THR A 1 92 ? 10.824 2.730 -23.228 1.00 90.38 92 THR A C 1
ATOM 640 O O . THR A 1 92 ? 10.831 3.210 -24.361 1.00 90.38 92 THR A O 1
ATOM 643 N N . GLN A 1 93 ? 11.264 3.406 -22.162 1.00 89.88 93 GLN A N 1
ATOM 644 C CA . GLN A 1 93 ? 11.793 4.766 -22.248 1.00 89.88 93 GLN A CA 1
ATOM 645 C C . GLN A 1 93 ? 13.104 4.802 -23.037 1.00 89.88 93 GLN A C 1
ATOM 647 O O . GLN A 1 93 ? 13.263 5.647 -23.913 1.00 89.88 93 GLN A O 1
ATOM 652 N N . ILE A 1 94 ? 14.015 3.858 -22.784 1.00 87.31 94 ILE A N 1
ATOM 653 C CA . ILE A 1 94 ? 15.300 3.759 -23.494 1.00 87.31 94 ILE A CA 1
ATOM 654 C C . ILE A 1 94 ? 15.078 3.488 -24.989 1.00 87.31 94 ILE A C 1
ATOM 656 O O . ILE A 1 94 ? 15.661 4.169 -25.831 1.00 87.31 94 ILE A O 1
ATOM 660 N N . VAL A 1 95 ? 14.201 2.542 -25.337 1.00 86.94 95 VAL A N 1
ATOM 661 C CA . VAL A 1 95 ? 13.854 2.243 -26.738 1.00 86.94 95 VAL A CA 1
ATOM 662 C C . VAL A 1 95 ? 13.255 3.467 -27.435 1.00 86.94 95 VAL A C 1
ATOM 664 O O . VAL A 1 95 ? 13.602 3.740 -28.582 1.00 86.94 95 VAL A O 1
ATOM 667 N N . GLY A 1 96 ? 12.419 4.249 -26.746 1.00 85.44 96 GLY A N 1
ATOM 668 C CA . GLY A 1 96 ? 11.863 5.493 -27.284 1.00 85.44 96 GLY A CA 1
ATOM 669 C C . GLY A 1 96 ? 12.927 6.535 -27.655 1.00 85.44 96 GLY A C 1
ATOM 670 O O . GLY A 1 96 ? 12.787 7.214 -28.674 1.00 85.44 96 GLY A O 1
ATOM 671 N N . LEU A 1 97 ? 14.019 6.630 -26.889 1.00 84.50 97 LEU A N 1
ATOM 672 C CA . LEU A 1 97 ? 15.113 7.575 -27.160 1.00 84.50 97 LEU A CA 1
ATOM 673 C C . LEU A 1 97 ? 15.875 7.230 -28.449 1.00 84.50 97 LEU A C 1
ATOM 675 O O . LEU A 1 97 ? 16.218 8.120 -29.230 1.00 84.50 97 LEU A O 1
ATOM 679 N N . PHE A 1 98 ? 16.098 5.941 -28.705 1.00 80.31 98 PHE A N 1
ATOM 680 C CA . PHE A 1 98 ? 16.801 5.477 -29.905 1.00 80.31 98 PHE A CA 1
ATOM 681 C C . PHE A 1 98 ? 15.884 5.313 -31.125 1.00 80.31 98 PHE A C 1
ATOM 683 O O . PHE A 1 98 ? 16.329 5.524 -32.250 1.00 80.31 98 PHE A O 1
ATOM 690 N N . GLY A 1 99 ? 14.602 4.997 -30.927 1.00 70.25 99 GLY A N 1
ATOM 691 C CA . GLY A 1 99 ? 13.621 4.900 -32.011 1.00 70.25 99 GLY A CA 1
ATOM 692 C C . GLY A 1 99 ? 13.237 6.257 -32.610 1.00 70.25 99 GLY A C 1
ATOM 693 O O . GLY A 1 99 ? 12.996 6.349 -33.808 1.00 70.25 99 GLY A O 1
ATOM 694 N N . SER A 1 100 ? 13.224 7.322 -31.801 1.00 67.56 100 SER A N 1
ATOM 695 C CA . SER A 1 100 ? 12.931 8.690 -32.262 1.00 67.56 100 SER A CA 1
ATOM 696 C C . SER A 1 100 ? 14.138 9.397 -32.892 1.00 67.56 100 SER A C 1
ATOM 698 O O . SER A 1 100 ? 13.966 10.182 -33.820 1.00 67.56 100 SER A O 1
ATOM 700 N N . SER A 1 101 ? 15.360 9.085 -32.447 1.00 62.00 101 SER A N 1
ATOM 701 C CA . SER A 1 101 ? 16.600 9.692 -32.967 1.00 62.00 101 SER A CA 1
ATOM 702 C C . SER A 1 101 ? 17.175 8.979 -34.203 1.00 62.00 101 SER A C 1
ATOM 704 O O . SER A 1 101 ? 18.133 9.464 -34.798 1.00 62.00 101 SER A O 1
ATOM 706 N N . GLY A 1 102 ? 16.615 7.831 -34.603 1.00 59.56 102 GLY A N 1
ATOM 707 C CA . GLY A 1 102 ? 17.107 7.008 -35.718 1.00 59.56 102 GLY A CA 1
ATOM 708 C C . GLY A 1 102 ? 16.632 7.415 -37.121 1.00 59.56 102 GLY A C 1
ATOM 709 O O . GLY A 1 102 ? 17.053 6.797 -38.094 1.00 59.56 102 GLY A O 1
ATOM 710 N N . SER A 1 103 ? 15.777 8.435 -37.260 1.00 66.94 103 SER A N 1
ATOM 711 C CA . SER A 1 103 ? 15.254 8.883 -38.560 1.00 66.94 103 SER A CA 1
ATOM 712 C C . SER A 1 103 ? 15.713 10.298 -38.916 1.00 66.94 103 SER A C 1
ATOM 714 O O . SER A 1 103 ? 14.959 11.261 -38.792 1.00 66.94 103 SER A O 1
ATOM 716 N N . SER A 1 104 ? 16.932 10.412 -39.437 1.00 62.91 104 SER A N 1
ATOM 717 C CA . SER A 1 104 ? 17.323 11.490 -40.358 1.00 62.91 104 SER A CA 1
ATOM 718 C C . SER A 1 104 ? 18.520 11.071 -41.215 1.00 62.91 104 SER A C 1
ATOM 720 O O . SER A 1 104 ? 19.548 11.735 -41.261 1.00 62.91 104 SER A O 1
ATOM 722 N N . ILE A 1 105 ? 18.399 9.952 -41.931 1.00 63.19 105 ILE A N 1
ATOM 723 C CA . ILE A 1 105 ? 19.309 9.660 -43.046 1.00 63.19 105 ILE A CA 1
ATOM 724 C C . ILE A 1 105 ? 18.475 9.341 -44.288 1.00 63.19 105 ILE A C 1
ATOM 726 O O . ILE A 1 105 ? 18.420 8.216 -44.766 1.00 63.19 105 ILE A O 1
ATOM 730 N N . GLY A 1 106 ? 17.797 10.367 -44.801 1.00 64.44 106 GLY A N 1
ATOM 731 C CA . GLY A 1 106 ? 17.517 10.476 -46.229 1.00 64.44 106 GLY A CA 1
ATOM 732 C C . GLY A 1 106 ? 18.638 11.306 -46.845 1.00 64.44 106 GLY A C 1
ATOM 733 O O . GLY A 1 106 ? 18.542 12.528 -46.884 1.00 64.44 106 GLY A O 1
ATOM 734 N N . VAL A 1 107 ? 19.743 10.660 -47.227 1.00 60.25 107 VAL A N 1
ATOM 735 C CA . VAL A 1 107 ? 20.815 11.307 -48.003 1.00 60.25 107 VAL A CA 1
ATOM 736 C C . VAL A 1 107 ? 20.263 11.636 -49.400 1.00 60.25 107 VAL A C 1
ATOM 738 O O . VAL A 1 107 ? 19.525 10.825 -49.962 1.00 60.25 107 VAL A O 1
ATOM 741 N N . PRO A 1 108 ? 20.568 12.830 -49.936 1.00 67.75 108 PRO A N 1
ATOM 742 C CA . PRO A 1 108 ? 19.914 13.401 -51.107 1.00 67.75 108 PRO A CA 1
ATOM 743 C C . PRO A 1 108 ? 20.477 12.785 -52.382 1.00 67.75 108 PRO A C 1
ATOM 745 O O . PRO A 1 108 ? 21.680 12.597 -52.424 1.00 67.75 108 PRO A O 1
ATOM 748 N N . LEU A 1 109 ? 19.651 12.550 -53.407 1.00 62.59 109 LEU A N 1
ATOM 749 C CA . LEU A 1 109 ? 19.993 12.665 -54.836 1.00 62.59 109 LEU A CA 1
ATOM 750 C C . LEU A 1 109 ? 18.704 12.498 -55.665 1.00 62.59 109 LEU A C 1
ATOM 752 O O . LEU A 1 109 ? 18.397 11.409 -56.143 1.00 62.59 109 LEU A O 1
ATOM 756 N N . GLU A 1 110 ? 17.975 13.590 -55.906 1.00 61.22 110 GLU A N 1
ATOM 757 C CA . GLU A 1 110 ? 17.308 13.717 -57.205 1.00 61.22 110 GLU A CA 1
ATOM 758 C C . GLU A 1 110 ? 18.412 14.015 -58.224 1.00 61.22 110 GLU A C 1
ATOM 760 O O . GLU A 1 110 ? 18.807 15.156 -58.462 1.00 61.22 110 GLU A O 1
ATOM 765 N N . ALA A 1 111 ? 18.987 12.942 -58.761 1.00 61.06 111 ALA A N 1
ATOM 766 C CA . ALA A 1 111 ? 19.723 12.984 -60.005 1.00 61.06 111 ALA A CA 1
ATOM 767 C C . ALA A 1 111 ? 18.710 13.276 -61.119 1.00 61.06 111 ALA A C 1
ATOM 769 O O . ALA A 1 111 ? 18.039 12.377 -61.620 1.00 61.06 111 ALA A O 1
ATOM 770 N N . HIS A 1 112 ? 18.578 14.548 -61.488 1.00 57.06 112 HIS A N 1
ATOM 771 C CA . HIS A 1 112 ? 17.902 14.932 -62.721 1.00 57.06 112 HIS A CA 1
ATOM 772 C C . HIS A 1 112 ? 18.839 14.615 -63.902 1.00 57.06 112 HIS A C 1
ATOM 774 O O . HIS A 1 112 ? 19.628 15.451 -64.345 1.00 57.06 112 HIS A O 1
ATOM 780 N N . GLU A 1 113 ? 18.792 13.370 -64.382 1.00 59.34 113 GLU A N 1
ATOM 781 C CA . GLU A 1 113 ? 19.334 12.984 -65.688 1.00 59.34 113 GLU A CA 1
ATOM 782 C C . GLU A 1 113 ? 18.459 13.550 -66.832 1.00 59.34 113 GLU A C 1
ATOM 784 O O . GLU A 1 113 ? 17.246 13.374 -66.829 1.00 59.34 113 GLU A O 1
ATOM 789 N N . GLN A 1 114 ? 19.130 14.188 -67.809 1.00 52.03 114 GLN A N 1
ATOM 790 C CA . GLN A 1 114 ? 18.902 14.156 -69.279 1.00 52.03 114 GLN A CA 1
ATOM 791 C C . GLN A 1 114 ? 17.525 14.631 -69.817 1.00 52.03 114 GLN A C 1
ATOM 793 O O . GLN A 1 114 ? 16.514 13.972 -69.630 1.00 52.03 114 GLN A O 1
ATOM 798 N N . GLY A 1 115 ? 17.376 15.772 -70.516 1.00 48.81 115 GLY A N 1
ATOM 799 C CA . GLY A 1 115 ? 17.897 16.212 -71.838 1.00 48.81 115 GLY A CA 1
ATOM 800 C C . GLY A 1 115 ? 16.924 17.289 -72.423 1.00 48.81 115 GLY A C 1
ATOM 801 O O . GLY A 1 115 ? 15.879 17.486 -71.805 1.00 48.81 115 GLY A O 1
ATOM 802 N N . PRO A 1 116 ? 17.172 18.004 -73.553 1.00 53.94 116 PRO A N 1
ATOM 803 C CA . PRO A 1 116 ? 17.820 17.512 -74.765 1.00 53.94 116 PRO A CA 1
ATOM 804 C C . PRO A 1 116 ? 19.029 18.338 -75.245 1.00 53.94 116 PRO A C 1
ATOM 806 O O . PRO A 1 116 ? 19.219 19.509 -74.926 1.00 53.94 116 PRO A O 1
ATOM 809 N N . VAL A 1 117 ? 19.837 17.673 -76.066 1.00 71.19 117 VAL A N 1
ATOM 810 C CA . VAL A 1 117 ? 20.989 18.196 -76.805 1.00 71.19 117 VAL A CA 1
ATOM 811 C C . VAL A 1 117 ? 20.555 19.338 -77.734 1.00 71.19 117 VAL A C 1
ATOM 813 O O . VAL A 1 117 ? 19.814 19.105 -78.685 1.00 71.19 117 VAL A O 1
ATOM 816 N N . VAL A 1 118 ? 21.065 20.552 -77.503 1.00 67.94 118 VAL A N 1
ATOM 817 C CA . VAL A 1 118 ? 21.105 21.625 -78.509 1.00 67.94 118 VAL A CA 1
ATOM 818 C C . VAL A 1 118 ? 22.561 22.009 -78.739 1.00 67.94 118 VAL A C 1
ATOM 820 O O . VAL A 1 118 ? 23.153 22.814 -78.029 1.00 67.94 118 VAL A O 1
ATOM 823 N N . ALA A 1 119 ? 23.132 21.408 -79.770 1.00 67.50 119 ALA A N 1
ATOM 824 C CA . ALA A 1 119 ? 23.989 22.118 -80.705 1.00 67.50 119 ALA A CA 1
ATOM 825 C C . ALA A 1 119 ? 23.228 22.068 -82.052 1.00 67.50 119 ALA A C 1
ATOM 827 O O . ALA A 1 119 ? 22.564 21.051 -82.276 1.00 67.50 119 ALA A O 1
ATOM 828 N N . PRO A 1 120 ? 23.318 23.059 -82.969 1.00 62.75 120 PRO A N 1
ATOM 829 C CA . PRO A 1 120 ? 24.579 23.756 -83.178 1.00 62.75 120 PRO A CA 1
ATOM 830 C C . PRO A 1 120 ? 24.546 25.175 -83.824 1.00 62.75 120 PRO A C 1
ATOM 832 O O . PRO A 1 120 ? 23.504 25.696 -84.196 1.00 62.75 120 PRO A O 1
ATOM 835 N N . HIS A 1 121 ? 25.760 25.717 -83.984 1.00 58.78 121 HIS A N 1
ATOM 836 C CA . HIS A 1 121 ? 26.270 26.671 -84.991 1.00 58.78 121 HIS A CA 1
ATOM 837 C C . HIS A 1 121 ? 25.605 28.051 -85.183 1.00 58.78 121 HIS A C 1
ATOM 839 O O . HIS A 1 121 ? 24.478 28.173 -85.658 1.00 58.78 121 HIS A O 1
ATOM 845 N N . GLY A 1 122 ? 26.432 29.079 -84.967 1.00 47.72 122 GLY A N 1
ATOM 846 C CA . GLY A 1 122 ? 26.289 30.461 -85.425 1.00 47.72 122 GLY A CA 1
ATOM 847 C C . GLY A 1 122 ? 27.526 31.252 -85.037 1.00 47.72 122 GLY A C 1
ATOM 848 O O . GLY A 1 122 ? 27.552 31.705 -83.875 1.00 47.72 122 GLY A O 1
#

Sequence (122 aa):
MSSKKAFTLLLGLAAASLVMIEPALASGGGGLPWEGPLEQIQESITGPVAGAIALAAVAIAGGMLIFGGELNDFARRLCYIVLVAGILLGATQIVGLFGSSGSSIGVPLEAHEQGPVVAPHG